Protein AF-A0A1G8N6N1-F1 (afdb_monomer)

Nearest PDB structures (foldseek):
  3b1s-assembly2_D  TM=9.890E-01  e=2.334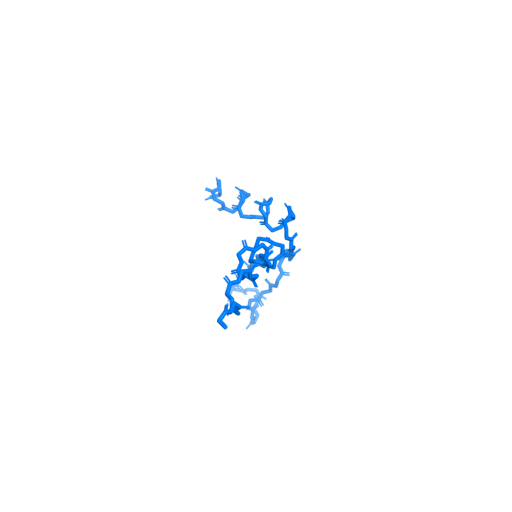E-02  Aquifex aeolicus
  3bzx-assembly1_B  TM=9.261E-01  e=4.222E-01  Escherichia coli
  3bzy-assembly1_B  TM=8.999E-01  e=4.222E-01  Escherichia coli
  3bzz-assembly1_B  TM=9.064E-01  e=4.816E-01  Escherichia coli
  5cul-assembly1_B  TM=9.264E-01  e=1.133E+00  Pseudomonas aeruginosa PAO1

pLDDT: mean 78.18, std 16.79, range [45.44, 92.69]

Radius of gyration: 16.77 Å; Cα contacts (8 Å, |Δi|>4): 53; chains: 1; bounding box: 38×17×49 Å

Solvent-accessible surface area (backbone atoms only — not comparable to full-atom values): 3386 Å² total; per-residue (Å²): 142,89,88,86,89,85,88,81,76,63,68,65,68,63,39,65,38,72,43,74,46,71,47,89,90,82,39,98,58,75,40,81,77,46,75,32,47,35,75,50,19,53,53,53,51,56,55,60,70,76,104

Organism: NCBI:txid54121

Secondary structure (DSSP, 8-state):
------SSSHHHHT-EEEEEE--TTT-SS-EEEEEEETHHHHHHHHHHHH-

Foldseek 3Di:
DDDDDPDPPPVQQADKDWDWDDDPVPDPDIDTPDIDTHPRRVVVVVVVVVD

Mean predicted aligned error: 9.81 Å

InterPro domains:
  IPR006135 Type III secretion system substrate exporter [PF01312] (17-49)
  IPR029025 Type III secretion system substrate exporter, C-terminal [G3DSA:3.40.1690.10] (14-51)
  IPR029025 Type III secretion system substrate exporter, C-terminal [SSF160544] (15-49)

Structure (mmCIF, N/CA/C/O backbone):
data_AF-A0A1G8N6N1-F1
#
_entry.id   AF-A0A1G8N6N1-F1
#
loop_
_atom_site.group_PDB
_atom_site.id
_atom_site.type_symbol
_atom_site.label_atom_id
_atom_site.label_alt_id
_atom_site.label_comp_id
_atom_site.label_asym_id
_atom_site.label_entity_id
_atom_site.label_seq_id
_atom_site.pdbx_PDB_ins_code
_atom_site.Cartn_x
_atom_site.Cartn_y
_atom_site.Cartn_z
_atom_site.occupancy
_atom_site.B_iso_or_equiv
_atom_site.auth_seq_id
_atom_site.auth_comp_id
_atom_site.auth_asym_id
_atom_site.auth_atom_id
_atom_site.pdbx_PDB_model_num
ATOM 1 N N . MET A 1 1 ? -21.454 -9.332 36.312 1.00 50.12 1 MET A N 1
ATOM 2 C CA . MET A 1 1 ? -21.595 -9.830 34.929 1.00 50.12 1 MET A CA 1
ATOM 3 C C . MET A 1 1 ? -22.039 -8.671 34.044 1.00 50.12 1 MET A C 1
ATOM 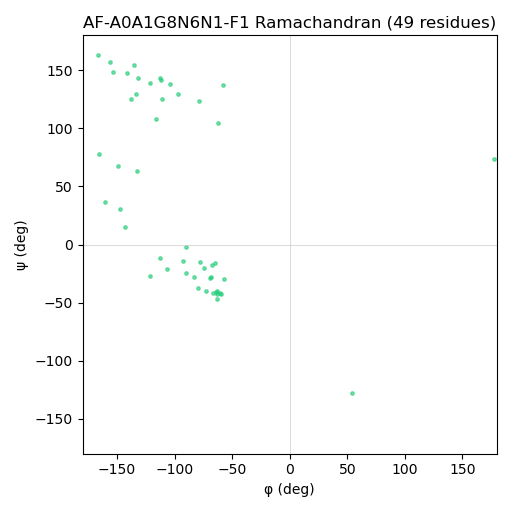5 O O . MET A 1 1 ? -23.210 -8.342 34.106 1.00 50.12 1 MET A O 1
ATOM 9 N N . ALA A 1 2 ? -21.125 -7.998 33.335 1.00 45.44 2 ALA A N 1
ATOM 10 C CA . ALA A 1 2 ? -21.421 -7.143 32.168 1.00 45.44 2 ALA A CA 1
ATOM 11 C C . ALA A 1 2 ? -20.114 -6.488 31.680 1.00 45.44 2 ALA A C 1
ATOM 13 O O . ALA A 1 2 ? -19.860 -5.313 31.928 1.00 45.44 2 ALA A O 1
ATOM 14 N N . ALA A 1 3 ? -19.250 -7.271 31.039 1.00 52.25 3 ALA A N 1
ATOM 15 C CA . ALA A 1 3 ? -18.018 -6.781 30.430 1.00 52.25 3 ALA A CA 1
ATOM 16 C C . ALA A 1 3 ? -17.899 -7.339 29.010 1.00 52.25 3 ALA A C 1
ATOM 18 O O . ALA A 1 3 ? -17.007 -8.123 28.756 1.00 52.25 3 ALA A O 1
ATOM 19 N N . ASP A 1 4 ? -18.821 -6.994 28.105 1.00 53.88 4 ASP A N 1
ATOM 20 C CA . ASP A 1 4 ? -18.697 -7.388 26.691 1.00 53.88 4 ASP A CA 1
ATOM 21 C C . ASP A 1 4 ? -19.662 -6.582 25.810 1.00 53.88 4 ASP A C 1
ATOM 23 O O . ASP A 1 4 ? -20.754 -7.036 25.487 1.00 53.88 4 ASP A O 1
ATOM 27 N N . SER A 1 5 ? -19.338 -5.322 25.484 1.00 53.09 5 SER A N 1
ATOM 28 C CA . SER A 1 5 ? -20.122 -4.524 24.511 1.00 53.09 5 SER A CA 1
ATOM 29 C C . SER A 1 5 ? -19.356 -3.328 23.913 1.00 53.09 5 SER A C 1
ATOM 31 O O . SER A 1 5 ? -19.936 -2.267 23.706 1.00 53.09 5 SER A O 1
ATOM 33 N N . LYS A 1 6 ? -18.046 -3.437 23.642 1.00 52.34 6 LYS A N 1
ATOM 34 C CA . LYS A 1 6 ? -17.293 -2.392 22.906 1.00 52.34 6 LYS A CA 1
ATOM 35 C C . LYS A 1 6 ? -16.141 -2.981 22.083 1.00 52.34 6 LYS A C 1
ATOM 37 O O . LYS A 1 6 ? -14.991 -2.746 22.419 1.00 52.34 6 LYS A O 1
ATOM 42 N N . ASN A 1 7 ? -16.419 -3.761 21.034 1.00 52.81 7 ASN A N 1
ATOM 43 C CA . ASN A 1 7 ? -15.324 -4.280 20.193 1.00 52.81 7 ASN A CA 1
ATOM 44 C C . ASN A 1 7 ? -15.656 -4.455 18.697 1.00 52.81 7 ASN A C 1
ATOM 46 O O . ASN A 1 7 ? -15.140 -5.366 18.047 1.00 52.81 7 ASN A O 1
ATOM 50 N N . ASN A 1 8 ? -16.551 -3.629 18.140 1.00 51.81 8 ASN A N 1
ATOM 51 C CA . ASN A 1 8 ? -16.901 -3.724 16.712 1.00 51.81 8 ASN A CA 1
ATOM 52 C C . ASN A 1 8 ? -17.153 -2.381 15.995 1.00 51.81 8 ASN A C 1
ATOM 54 O O . ASN A 1 8 ? -17.702 -2.371 14.902 1.00 51.81 8 ASN A O 1
ATOM 58 N N . LEU A 1 9 ? -16.758 -1.242 16.579 1.00 52.28 9 LEU A N 1
ATOM 59 C CA . LEU A 1 9 ? -16.827 0.076 15.909 1.00 52.28 9 LEU A CA 1
ATOM 60 C C . LEU A 1 9 ? -15.441 0.674 15.603 1.00 52.28 9 LEU A C 1
ATOM 62 O O . LEU A 1 9 ? -15.321 1.619 14.829 1.00 52.28 9 LEU A O 1
ATOM 66 N N . ASP A 1 10 ? -14.378 0.105 16.164 1.00 52.16 10 ASP A N 1
ATOM 67 C CA . ASP A 1 10 ? -12.985 0.527 15.985 1.00 52.16 10 ASP A CA 1
ATOM 68 C C . ASP A 1 10 ? -12.333 -0.033 14.705 1.00 52.16 10 ASP A C 1
ATOM 70 O O . ASP A 1 10 ? -11.478 0.624 14.108 1.00 52.16 10 ASP A O 1
ATOM 74 N N . LYS A 1 11 ? -12.765 -1.200 14.210 1.00 54.69 11 LYS A N 1
ATOM 75 C CA . LYS A 1 11 ? -12.133 -1.852 13.047 1.00 54.69 11 LYS A CA 1
ATOM 76 C C . LYS A 1 11 ? -12.330 -1.107 11.727 1.00 54.69 11 LYS A C 1
ATOM 78 O O . LYS A 1 11 ? -11.479 -1.215 10.849 1.00 54.69 11 LYS A O 1
ATOM 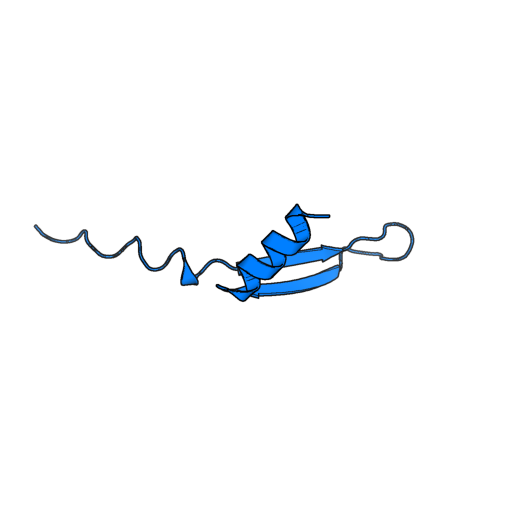83 N N . GLU A 1 12 ? -13.411 -0.345 11.563 1.00 54.28 12 GLU A N 1
ATOM 84 C CA . GLU A 1 12 ? -13.687 0.369 10.307 1.00 54.28 12 GLU A CA 1
ATOM 85 C C . GLU A 1 12 ? -12.880 1.663 10.159 1.00 54.28 12 GLU A C 1
ATOM 87 O O . GLU A 1 12 ? -12.355 1.937 9.079 1.00 54.28 12 GLU A O 1
ATOM 92 N N . HIS A 1 13 ? -12.671 2.411 11.247 1.00 55.81 13 HIS A N 1
ATOM 93 C CA . HIS A 1 13 ? -11.822 3.609 11.231 1.00 55.81 13 HIS A CA 1
ATOM 94 C C . HIS A 1 13 ? -10.316 3.300 11.250 1.00 55.81 13 HIS A C 1
ATOM 96 O O . HIS A 1 13 ? -9.504 4.167 10.915 1.00 55.81 13 HIS A O 1
ATOM 102 N N . LEU A 1 14 ? -9.927 2.066 11.585 1.00 64.62 14 LEU A N 1
ATOM 103 C CA . LEU A 1 14 ? -8.532 1.617 11.592 1.00 64.62 14 LEU A CA 1
ATOM 104 C C . LEU A 1 14 ? -8.059 1.013 10.261 1.00 64.62 14 LEU A C 1
ATOM 106 O O . LEU A 1 14 ? -6.876 0.684 10.148 1.00 64.62 14 LEU A O 1
ATOM 110 N N . LYS A 1 15 ? -8.923 0.896 9.239 1.00 74.69 15 LYS A N 1
ATOM 111 C CA . LYS A 1 15 ? -8.520 0.402 7.912 1.00 74.69 15 LYS A CA 1
ATOM 112 C C . LYS A 1 15 ? -7.487 1.354 7.305 1.00 74.69 15 LYS A C 1
ATOM 114 O O . LYS A 1 15 ? -7.818 2.453 6.856 1.00 74.69 15 LYS A O 1
ATOM 119 N N . LYS A 1 16 ? -6.224 0.927 7.326 1.00 86.69 16 LYS A N 1
ATOM 120 C CA . LYS A 1 16 ? -5.089 1.574 6.665 1.00 86.69 16 LYS A CA 1
ATOM 121 C C . LYS A 1 16 ? -4.741 0.784 5.411 1.00 86.69 16 LYS A C 1
ATOM 123 O O . LYS A 1 16 ? -4.696 -0.442 5.440 1.00 86.69 16 LYS A O 1
ATOM 128 N N . THR A 1 17 ? -4.460 1.491 4.329 1.00 89.69 17 THR A N 1
ATOM 129 C CA . THR A 1 17 ? -4.041 0.902 3.058 1.00 89.69 17 THR A CA 1
ATOM 130 C C . THR A 1 17 ? -2.817 1.635 2.543 1.00 89.69 17 THR A C 1
ATOM 132 O O . THR A 1 17 ? -2.695 2.852 2.692 1.00 89.69 17 THR A O 1
ATOM 135 N N . VAL A 1 18 ? -1.917 0.879 1.926 1.00 92.56 18 VAL A N 1
ATOM 136 C CA . VAL A 1 18 ? -0.704 1.370 1.276 1.00 92.56 18 VAL A CA 1
ATOM 137 C C . VAL A 1 18 ? -0.608 0.705 -0.090 1.00 92.56 18 VAL A C 1
ATOM 139 O O . VAL A 1 18 ? -0.748 -0.511 -0.189 1.00 92.56 18 VAL A O 1
ATOM 142 N N . ALA A 1 19 ? -0.403 1.502 -1.133 1.00 91.94 19 ALA A N 1
ATOM 143 C CA . ALA A 1 19 ? -0.113 1.031 -2.477 1.00 91.94 19 ALA A CA 1
ATOM 144 C C . ALA A 1 19 ? 1.400 1.071 -2.695 1.00 91.94 19 ALA A C 1
ATOM 146 O O . ALA A 1 19 ? 2.053 2.089 -2.440 1.00 91.94 19 ALA A O 1
ATOM 147 N N . LEU A 1 20 ? 1.938 -0.048 -3.165 1.00 91.88 20 LEU A N 1
ATOM 148 C CA . LEU A 1 20 ? 3.355 -0.247 -3.432 1.00 91.88 20 LEU A CA 1
ATOM 149 C C . LEU A 1 20 ? 3.556 -0.380 -4.938 1.00 91.88 20 LEU A C 1
ATOM 151 O O . LEU A 1 20 ? 2.756 -1.016 -5.619 1.00 91.88 20 LEU A O 1
ATOM 155 N N . LYS A 1 21 ? 4.640 0.200 -5.443 1.00 89.75 21 LYS A N 1
ATOM 156 C CA . LYS A 1 21 ? 5.114 0.012 -6.810 1.00 89.75 21 LYS A CA 1
ATOM 157 C C . LYS A 1 21 ? 6.526 -0.537 -6.764 1.00 89.75 21 LYS A C 1
ATOM 159 O O . LYS A 1 21 ? 7.343 -0.082 -5.964 1.00 89.75 21 LYS A O 1
ATOM 164 N N . TYR A 1 22 ? 6.811 -1.487 -7.640 1.00 92.06 22 TYR A N 1
ATOM 165 C CA . TYR A 1 22 ? 8.144 -2.038 -7.787 1.00 92.06 22 TYR A CA 1
ATOM 166 C C . TYR A 1 22 ? 8.482 -2.216 -9.263 1.00 92.06 22 TYR A C 1
ATOM 168 O O . TYR A 1 22 ? 7.732 -2.855 -9.998 1.00 92.06 22 TYR A O 1
ATOM 176 N N . ASP A 1 23 ? 9.604 -1.636 -9.678 1.00 91.75 23 ASP A N 1
ATOM 177 C CA . ASP A 1 23 ? 10.209 -1.856 -10.986 1.00 91.75 23 ASP A CA 1
ATOM 178 C C . ASP A 1 23 ? 11.574 -2.521 -10.782 1.00 91.75 23 ASP A C 1
ATOM 180 O O . ASP A 1 23 ? 12.525 -1.879 -10.346 1.00 91.75 23 ASP A O 1
ATOM 184 N N . HIS A 1 24 ? 11.685 -3.807 -11.113 1.00 89.00 24 HIS A N 1
ATOM 185 C CA . HIS A 1 24 ? 12.917 -4.578 -10.923 1.00 89.00 24 HIS A CA 1
ATOM 186 C C . HIS A 1 24 ? 14.095 -4.084 -11.781 1.00 89.00 24 HIS A C 1
ATOM 188 O O . HIS A 1 24 ? 15.236 -4.456 -11.518 1.00 89.00 24 HIS A O 1
ATOM 194 N N . THR A 1 25 ? 13.836 -3.275 -12.814 1.00 91.88 25 THR A N 1
ATOM 195 C CA . THR A 1 25 ? 14.875 -2.752 -13.715 1.00 91.88 25 THR A CA 1
ATOM 196 C C . THR A 1 25 ? 15.449 -1.419 -13.247 1.00 91.88 25 THR A C 1
ATOM 198 O O . THR A 1 25 ? 16.576 -1.079 -13.598 1.00 91.88 25 THR A O 1
ATOM 201 N N . LYS A 1 26 ? 14.680 -0.652 -12.464 1.00 89.94 26 LYS A N 1
ATOM 202 C CA . LYS A 1 26 ? 15.020 0.728 -12.076 1.00 89.94 26 LYS A CA 1
ATOM 203 C C . LYS A 1 26 ? 15.121 0.934 -10.574 1.00 89.94 26 LYS A C 1
ATOM 205 O O . LYS A 1 26 ? 15.833 1.834 -10.134 1.00 89.94 26 LYS A O 1
ATOM 210 N N . ASP A 1 27 ? 14.406 0.138 -9.791 1.00 89.44 27 ASP A N 1
ATOM 211 C CA . ASP A 1 27 ? 14.307 0.302 -8.352 1.00 89.44 27 ASP A CA 1
ATOM 212 C C . ASP A 1 27 ? 15.024 -0.837 -7.622 1.00 89.44 27 ASP A C 1
ATOM 214 O O . ASP A 1 27 ? 14.710 -2.015 -7.784 1.00 89.44 27 ASP A O 1
ATOM 218 N N . SER A 1 28 ? 15.950 -0.480 -6.730 1.00 89.31 28 SER A N 1
ATOM 219 C CA . SER A 1 28 ? 16.597 -1.446 -5.832 1.00 89.31 28 SER A CA 1
ATOM 220 C C . SER A 1 28 ? 15.637 -2.036 -4.789 1.00 89.31 28 SER A C 1
ATOM 222 O O . SER A 1 28 ? 15.952 -3.056 -4.186 1.00 89.31 28 SER A O 1
ATOM 224 N N . ALA A 1 29 ? 14.480 -1.404 -4.551 1.00 92.06 29 ALA A N 1
ATOM 225 C CA . ALA A 1 29 ? 13.475 -1.859 -3.592 1.00 92.06 29 ALA A CA 1
ATOM 226 C C . ALA A 1 29 ? 12.065 -1.330 -3.937 1.00 92.06 29 ALA A C 1
ATOM 228 O O . ALA A 1 29 ? 11.949 -0.284 -4.582 1.00 92.06 29 ALA A O 1
ATOM 229 N N . PRO A 1 30 ? 10.988 -1.998 -3.478 1.00 91.94 30 PRO A N 1
ATOM 230 C CA . PRO A 1 30 ? 9.618 -1.504 -3.608 1.00 91.94 30 PRO A CA 1
ATOM 231 C C . PRO A 1 30 ? 9.435 -0.131 -2.956 1.00 91.94 30 PRO A C 1
ATOM 233 O O . PRO A 1 30 ? 9.898 0.113 -1.842 1.00 91.94 30 PRO A O 1
ATOM 236 N N . LYS A 1 31 ? 8.709 0.760 -3.632 1.00 92.69 31 LYS A N 1
ATOM 237 C CA . LYS A 1 31 ? 8.420 2.122 -3.170 1.00 92.69 31 LYS A CA 1
ATOM 238 C C . LYS A 1 31 ? 6.938 2.284 -2.864 1.00 92.69 31 LYS A C 1
ATOM 240 O O . LYS A 1 31 ? 6.079 1.753 -3.565 1.00 92.69 31 LYS A O 1
ATOM 245 N N . ILE A 1 32 ? 6.625 3.055 -1.827 1.00 92.06 32 ILE A N 1
ATOM 246 C CA . ILE A 1 32 ? 5.243 3.420 -1.499 1.00 92.06 32 ILE A CA 1
ATOM 247 C C . ILE A 1 32 ? 4.802 4.539 -2.444 1.00 92.06 32 ILE A C 1
ATOM 249 O O . ILE A 1 32 ? 5.435 5.591 -2.492 1.00 92.06 32 ILE A O 1
ATOM 253 N N . ILE A 1 33 ? 3.709 4.318 -3.171 1.00 90.81 33 ILE A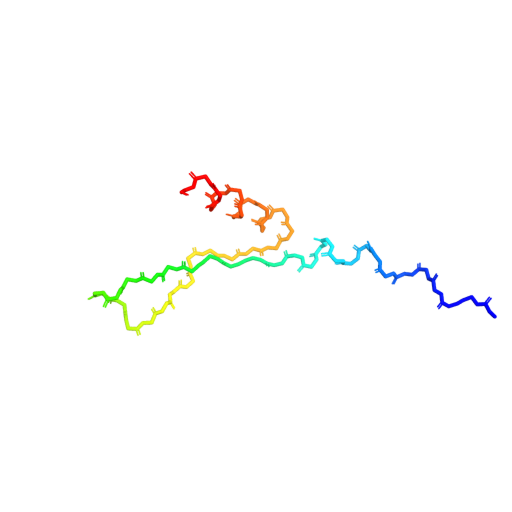 N 1
ATOM 254 C CA . ILE A 1 33 ? 3.140 5.291 -4.118 1.00 90.81 33 ILE A CA 1
ATOM 255 C C . ILE A 1 33 ? 1.850 5.941 -3.611 1.00 90.81 33 ILE A C 1
ATOM 257 O O . ILE A 1 33 ? 1.496 7.026 -4.061 1.00 90.81 33 ILE A O 1
ATOM 261 N N . ALA A 1 34 ? 1.154 5.315 -2.660 1.00 90.06 34 ALA A N 1
ATOM 262 C CA . ALA A 1 34 ? 0.026 5.928 -1.966 1.00 90.06 34 ALA A CA 1
ATOM 263 C C . ALA A 1 34 ? -0.152 5.314 -0.578 1.00 90.06 34 ALA A C 1
ATOM 265 O O . ALA A 1 34 ? 0.106 4.130 -0.377 1.00 90.06 34 ALA A O 1
ATOM 266 N N . SER A 1 35 ? -0.638 6.097 0.378 1.00 91.00 35 SER A N 1
ATOM 267 C CA . SER A 1 35 ? -1.023 5.621 1.704 1.00 91.00 35 SER A CA 1
ATOM 268 C C . SER A 1 35 ? -2.280 6.350 2.166 1.00 91.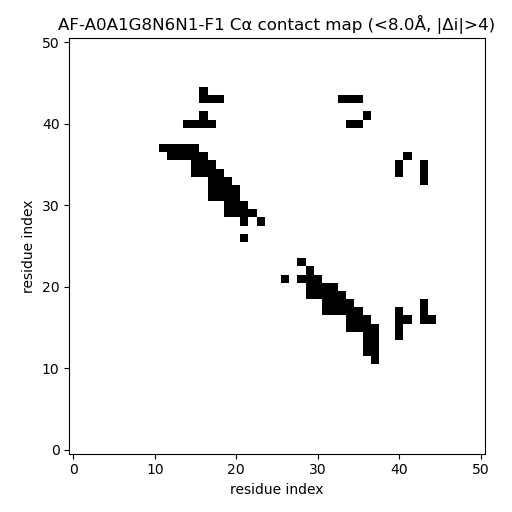00 35 SER A C 1
ATOM 270 O O . SER A 1 35 ? -2.528 7.498 1.799 1.00 91.00 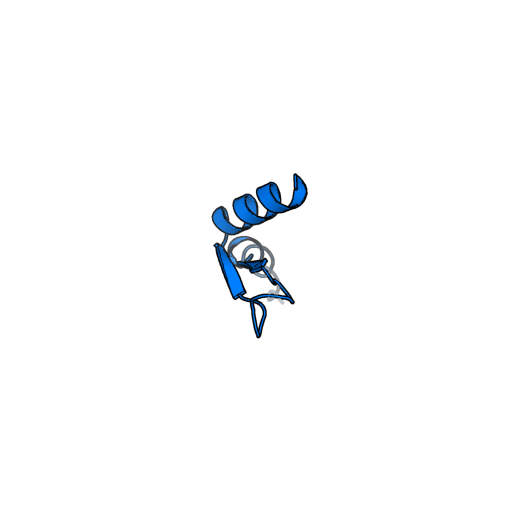35 SER A O 1
ATOM 272 N N . GLY A 1 36 ? -3.125 5.671 2.934 1.00 89.25 36 GLY A N 1
ATOM 273 C CA . GLY A 1 36 ? -4.404 6.229 3.349 1.00 89.25 36 GLY A CA 1
ATOM 274 C C . GLY A 1 36 ? -5.058 5.448 4.474 1.00 89.25 36 GLY A C 1
ATOM 275 O O . GLY A 1 36 ? -4.705 4.304 4.754 1.00 89.25 36 GLY A O 1
ATOM 276 N N . LYS A 1 37 ? -6.030 6.086 5.124 1.00 88.06 37 LYS A N 1
ATOM 277 C CA . LYS A 1 37 ? -6.870 5.501 6.175 1.00 88.06 37 LYS A CA 1
ATOM 278 C C . LYS A 1 37 ? -8.337 5.872 5.958 1.00 88.06 37 LYS A C 1
ATOM 280 O O . LYS A 1 37 ? -8.608 6.888 5.313 1.00 88.06 37 LYS A O 1
ATOM 285 N N . GLY A 1 38 ? -9.262 5.058 6.464 1.00 86.56 38 GLY A N 1
ATOM 286 C CA . GLY A 1 38 ? -10.708 5.290 6.330 1.00 86.56 38 GLY A CA 1
ATOM 287 C C . GLY A 1 38 ? -11.129 5.467 4.866 1.00 86.56 38 GLY A C 1
ATOM 288 O O . GLY A 1 38 ? -10.729 4.689 4.003 1.00 86.56 38 GLY A O 1
ATOM 289 N N . ASN A 1 39 ? -11.849 6.545 4.547 1.00 87.44 39 ASN A N 1
ATOM 290 C CA . ASN A 1 39 ? -12.337 6.830 3.190 1.00 87.44 39 ASN A CA 1
ATOM 291 C C . ASN A 1 39 ? -11.216 6.909 2.134 1.00 87.44 39 ASN A C 1
ATOM 293 O O . ASN A 1 39 ? -11.445 6.610 0.962 1.00 87.44 39 ASN A O 1
ATOM 297 N N . ILE A 1 40 ? -10.001 7.324 2.518 1.00 88.19 40 ILE A N 1
ATOM 298 C CA . ILE A 1 40 ? -8.858 7.380 1.592 1.00 88.19 40 ILE A CA 1
ATOM 299 C C . ILE A 1 40 ? -8.369 5.961 1.276 1.00 88.19 40 ILE A C 1
ATOM 301 O O . ILE A 1 40 ? -8.082 5.662 0.120 1.00 88.19 40 ILE A O 1
ATOM 305 N N . ALA A 1 41 ? -8.336 5.072 2.273 1.00 88.81 41 ALA A N 1
ATOM 306 C CA . ALA A 1 41 ? -7.988 3.666 2.075 1.00 88.81 41 ALA A CA 1
ATOM 307 C C . ALA A 1 41 ? -8.957 2.978 1.100 1.00 88.81 41 ALA A C 1
ATOM 309 O O . ALA A 1 41 ? -8.526 2.287 0.178 1.00 88.81 41 ALA A O 1
ATOM 310 N N . GLU A 1 42 ? -10.258 3.250 1.223 1.00 88.69 42 GLU A N 1
ATOM 311 C CA . GLU A 1 42 ? -11.263 2.720 0.296 1.00 88.69 42 GLU A CA 1
ATOM 312 C C . GLU A 1 42 ? -11.075 3.218 -1.137 1.00 88.69 42 GLU A C 1
ATOM 314 O O . GLU A 1 42 ? -11.220 2.443 -2.080 1.00 88.69 42 GLU A O 1
ATOM 319 N N . LYS A 1 43 ? -10.734 4.499 -1.323 1.00 90.81 43 LYS A N 1
ATOM 320 C CA . LYS A 1 43 ? -10.445 5.058 -2.653 1.00 90.81 43 LYS A CA 1
ATOM 321 C C . LYS A 1 43 ? -9.216 4.404 -3.284 1.00 90.81 43 LYS A C 1
ATOM 323 O O . LYS A 1 43 ? -9.252 4.100 -4.473 1.00 90.81 43 LYS A O 1
ATOM 328 N N . ILE A 1 44 ? -8.166 4.151 -2.497 1.00 89.88 44 ILE A N 1
ATOM 329 C CA . ILE A 1 44 ? -6.958 3.452 -2.960 1.00 89.88 44 ILE A CA 1
ATOM 330 C C . ILE A 1 44 ? -7.309 2.019 -3.392 1.00 89.88 44 ILE A C 1
ATOM 332 O O . ILE A 1 44 ? -6.958 1.618 -4.497 1.00 89.88 44 ILE A O 1
ATOM 336 N N . LEU A 1 45 ? -8.073 1.280 -2.579 1.00 86.44 45 LEU A N 1
ATOM 337 C CA . LEU A 1 45 ? -8.522 -0.079 -2.910 1.0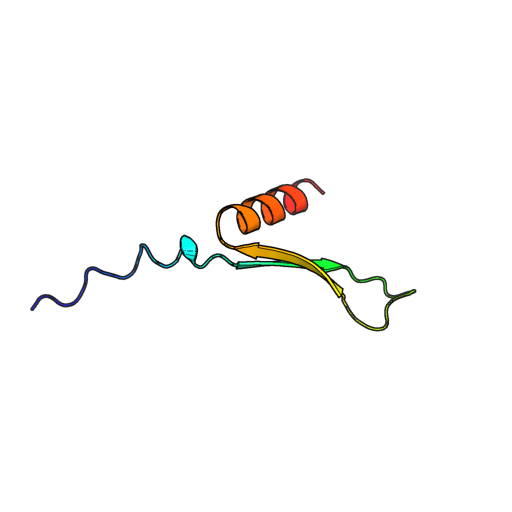0 86.44 45 LEU A CA 1
ATOM 338 C C . LEU A 1 45 ? -9.428 -0.123 -4.145 1.00 86.44 45 LEU A C 1
ATOM 340 O O . LEU A 1 45 ? -9.277 -1.007 -4.982 1.00 86.44 45 LEU A O 1
ATOM 344 N N . LYS A 1 46 ? -10.371 0.819 -4.272 1.00 90.56 46 LYS A 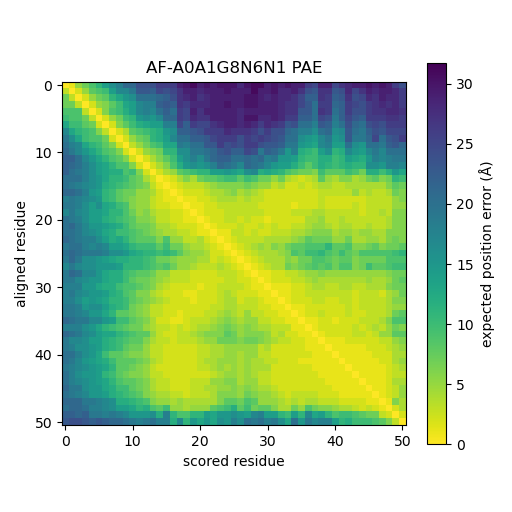N 1
ATOM 345 C CA . LYS A 1 46 ? -11.251 0.911 -5.446 1.00 90.56 46 LYS A CA 1
ATOM 346 C C . LYS A 1 46 ? -10.449 1.131 -6.722 1.00 90.56 46 LYS A C 1
ATOM 348 O O . LYS A 1 46 ? -10.745 0.493 -7.722 1.00 90.56 46 LYS A O 1
ATOM 353 N N . LYS A 1 47 ? -9.431 1.994 -6.674 1.00 88.44 47 LYS A N 1
ATOM 354 C CA . LYS A 1 47 ? -8.568 2.268 -7.826 1.00 88.44 47 LYS A CA 1
ATOM 355 C C . LYS A 1 47 ? -7.725 1.045 -8.206 1.00 88.44 47 LYS A C 1
ATOM 357 O O . LYS A 1 47 ? -7.659 0.721 -9.378 1.00 88.44 47 LYS A O 1
ATOM 362 N N . ALA A 1 48 ? -7.181 0.330 -7.219 1.00 86.62 48 ALA A N 1
ATOM 363 C CA . ALA A 1 48 ? -6.382 -0.877 -7.444 1.00 86.62 48 ALA A CA 1
ATOM 364 C C . ALA A 1 48 ? -7.187 -2.083 -7.966 1.00 86.62 48 ALA A C 1
ATOM 366 O O . ALA A 1 48 ? -6.628 -2.929 -8.643 1.00 86.62 48 ALA A O 1
ATOM 367 N N . LYS A 1 49 ? -8.485 -2.194 -7.648 1.00 82.56 49 LYS A N 1
ATOM 368 C CA . LYS A 1 49 ? -9.346 -3.287 -8.148 1.00 82.56 49 LYS A CA 1
ATOM 369 C C . LYS A 1 49 ? -9.759 -3.145 -9.616 1.00 82.56 49 LYS A C 1
ATOM 371 O O . LYS A 1 49 ? -10.258 -4.111 -10.180 1.00 82.56 49 LYS A O 1
ATOM 376 N N . ILE A 1 50 ? -9.684 -1.934 -10.164 1.00 64.94 50 ILE A N 1
ATOM 377 C CA . ILE A 1 50 ? -10.100 -1.622 -11.541 1.00 64.94 50 ILE A CA 1
ATOM 378 C C . ILE A 1 50 ? -8.9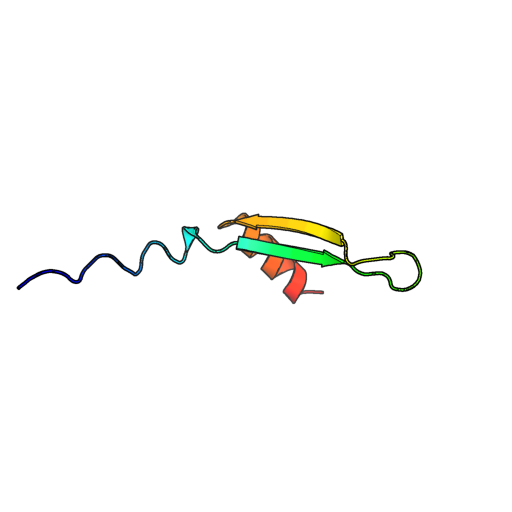07 -1.727 -12.510 1.00 64.94 50 ILE A C 1
ATOM 380 O O . ILE A 1 50 ? -9.117 -1.753 -13.719 1.00 64.94 50 ILE A O 1
ATOM 384 N N . GLU A 1 51 ? -7.682 -1.787 -11.982 1.00 53.38 51 GLU A N 1
ATOM 385 C CA . GLU A 1 51 ? -6.439 -1.917 -12.752 1.00 53.38 51 GLU A CA 1
ATOM 386 C C . GLU A 1 51 ? -6.159 -3.365 -13.181 1.00 53.38 51 GLU A C 1
ATOM 388 O O . GLU A 1 51 ? -6.517 -4.294 -12.416 1.00 53.38 51 GLU A O 1
#

Sequence (51 aa):
MAADSKNNLDKEHLKKTVALKYDHTKDSAPKIIASGKGNIAEKILKKAKIE